Protein AF-A0A972XYY7-F1 (afdb_monomer_lite)

Secondary structure (DSSP, 8-state):
--EEEEGGGGT--TT-TTT-S--GGG---SEEEE-------

Structure (mmCIF, N/CA/C/O backbone):
data_AF-A0A972XYY7-F1
#
_entry.id   AF-A0A972XYY7-F1
#
loop_
_atom_site.group_PDB
_atom_site.id
_atom_site.type_symbol
_atom_site.label_atom_id
_atom_site.label_alt_id
_atom_site.label_comp_id
_atom_site.label_asym_id
_atom_site.label_entity_id
_atom_site.label_seq_id
_atom_site.pdbx_PDB_ins_code
_atom_site.Cartn_x
_atom_site.Cartn_y
_atom_site.Cartn_z
_atom_site.occupancy
_atom_site.B_iso_or_equiv
_atom_site.auth_seq_id
_atom_site.auth_comp_id
_atom_site.auth_asym_id
_atom_site.auth_atom_id
_atom_site.pdbx_PDB_model_num
ATOM 1 N N . SER A 1 1 ? -17.499 1.204 8.349 1.00 63.19 1 SER A N 1
ATOM 2 C CA . SER A 1 1 ? -16.833 2.331 7.678 1.00 63.19 1 SER A CA 1
ATOM 3 C C . SER A 1 1 ? -15.505 1.819 7.186 1.00 63.19 1 SER A C 1
ATOM 5 O O . SER A 1 1 ? -14.689 1.477 8.030 1.00 63.19 1 SER A O 1
ATOM 7 N N . ASN A 1 2 ? -15.327 1.687 5.875 1.00 78.69 2 ASN A N 1
ATOM 8 C CA . ASN A 1 2 ? -14.092 1.151 5.304 1.00 78.69 2 ASN A CA 1
ATOM 9 C C . ASN A 1 2 ? -13.090 2.299 5.190 1.00 78.69 2 ASN A C 1
ATOM 11 O O . ASN A 1 2 ? -13.434 3.366 4.670 1.00 78.69 2 ASN A O 1
ATOM 15 N N . LEU A 1 3 ? -11.887 2.118 5.734 1.00 92.94 3 LEU A N 1
ATOM 16 C CA . LEU A 1 3 ? -10.810 3.087 5.573 1.00 92.94 3 LEU A CA 1
ATOM 17 C C . LEU A 1 3 ? -10.035 2.728 4.309 1.00 92.94 3 LEU A C 1
ATOM 19 O O . LEU A 1 3 ? -9.268 1.772 4.321 1.00 92.94 3 LEU A O 1
ATOM 23 N N . SER A 1 4 ? -10.228 3.499 3.242 1.00 95.56 4 SER A N 1
ATOM 24 C CA . SER A 1 4 ? -9.447 3.331 2.016 1.00 95.56 4 SER A CA 1
ATOM 25 C C . SER A 1 4 ? -8.082 4.006 2.160 1.00 95.56 4 SER A C 1
ATOM 27 O O . SER A 1 4 ? -7.993 5.168 2.575 1.00 95.56 4 SER A O 1
ATOM 29 N N . ILE A 1 5 ? -7.016 3.269 1.854 1.00 96.44 5 ILE A N 1
ATOM 30 C CA . ILE A 1 5 ? -5.622 3.686 2.025 1.00 96.44 5 ILE A CA 1
ATOM 31 C C . ILE A 1 5 ? -4.894 3.552 0.690 1.00 96.44 5 ILE A C 1
ATOM 33 O O . ILE A 1 5 ? -4.946 2.502 0.062 1.00 96.44 5 ILE A O 1
ATOM 37 N N . ASP A 1 6 ? -4.149 4.594 0.321 1.00 98.00 6 ASP A N 1
ATOM 38 C CA . ASP A 1 6 ? -3.144 4.553 -0.744 1.00 98.00 6 ASP A CA 1
ATOM 39 C C . ASP A 1 6 ? -1.767 4.292 -0.113 1.00 98.00 6 ASP A C 1
ATOM 41 O O . ASP A 1 6 ? -1.215 5.156 0.582 1.00 98.00 6 ASP A O 1
ATOM 45 N N . ARG A 1 7 ? -1.211 3.093 -0.328 1.00 97.38 7 ARG A N 1
ATOM 46 C CA . ARG A 1 7 ? 0.061 2.657 0.283 1.00 97.38 7 ARG A CA 1
ATOM 47 C C . ARG A 1 7 ? 1.270 3.470 -0.183 1.00 97.38 7 ARG A C 1
ATOM 49 O O . ARG A 1 7 ? 2.260 3.576 0.545 1.00 97.38 7 ARG A O 1
ATOM 56 N N . THR A 1 8 ? 1.199 4.067 -1.370 1.00 98.12 8 THR A N 1
ATOM 57 C CA . THR A 1 8 ? 2.329 4.785 -1.974 1.00 98.12 8 THR A CA 1
ATOM 58 C C . THR A 1 8 ? 2.597 6.112 -1.273 1.00 98.12 8 THR A C 1
ATOM 60 O O . THR A 1 8 ? 3.753 6.520 -1.145 1.00 98.12 8 THR A O 1
ATOM 63 N N . LYS A 1 9 ? 1.561 6.728 -0.684 1.00 97.94 9 LYS A N 1
ATOM 64 C CA . LYS A 1 9 ? 1.674 7.942 0.147 1.00 97.94 9 LYS A CA 1
ATOM 65 C C . LYS A 1 9 ? 2.545 7.753 1.390 1.00 97.94 9 LYS A C 1
ATOM 67 O O . LYS A 1 9 ? 3.006 8.736 1.962 1.00 97.94 9 LYS A O 1
ATOM 72 N N . TYR A 1 10 ? 2.790 6.507 1.788 1.00 97.31 10 TYR A N 1
ATOM 73 C CA . TYR A 1 10 ? 3.632 6.137 2.926 1.00 97.31 10 TYR A CA 1
ATOM 74 C C . TYR A 1 10 ? 4.979 5.540 2.492 1.00 97.31 10 TYR A C 1
ATOM 76 O O . TYR A 1 10 ? 5.671 4.922 3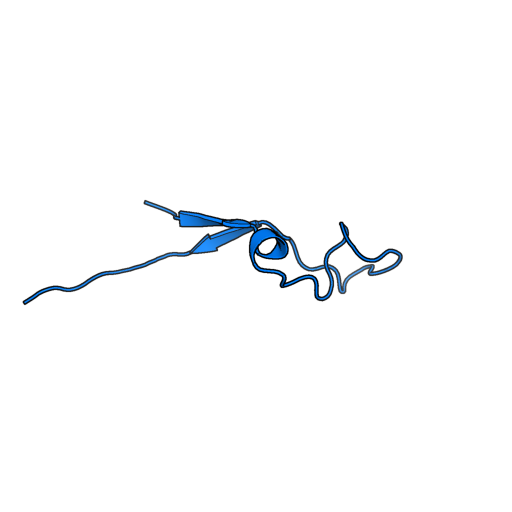.297 1.00 97.31 10 TYR A O 1
ATOM 84 N N . GLY A 1 11 ? 5.361 5.706 1.220 1.00 97.38 11 GLY A N 1
ATOM 85 C CA . GLY A 1 11 ? 6.638 5.235 0.679 1.00 97.38 11 GLY A CA 1
ATOM 86 C C . GLY A 1 11 ? 6.692 3.734 0.378 1.00 97.38 11 GLY A C 1
ATOM 87 O O . GLY A 1 11 ? 7.765 3.216 0.077 1.00 97.38 11 GLY A O 1
ATOM 88 N N . ILE A 1 12 ? 5.561 3.023 0.437 1.00 97.81 12 ILE A N 1
ATOM 89 C CA . ILE A 1 12 ? 5.496 1.589 0.131 1.00 97.81 12 ILE A CA 1
ATOM 90 C C . ILE A 1 12 ? 5.243 1.414 -1.370 1.00 97.81 12 ILE A C 1
ATOM 92 O O . ILE A 1 12 ? 4.099 1.344 -1.814 1.00 97.81 12 ILE A O 1
ATOM 96 N N . THR A 1 13 ? 6.315 1.323 -2.157 1.00 97.44 13 THR A N 1
ATOM 97 C C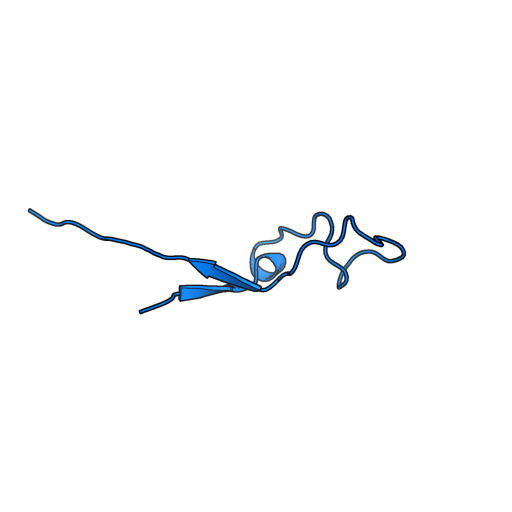A . THR A 1 13 ? 6.243 1.287 -3.632 1.00 97.44 13 THR A CA 1
ATOM 98 C C . THR A 1 13 ? 6.359 -0.113 -4.237 1.00 97.44 13 THR A C 1
ATOM 100 O O . THR A 1 13 ? 6.129 -0.275 -5.430 1.00 97.44 13 THR A O 1
ATOM 103 N N . TYR A 1 14 ? 6.687 -1.139 -3.442 1.00 97.62 14 TYR A N 1
ATOM 104 C CA . TYR A 1 14 ? 6.934 -2.507 -3.924 1.00 97.62 14 TYR A CA 1
ATOM 105 C C . TYR A 1 14 ? 5.827 -3.006 -4.867 1.00 97.62 14 TYR A C 1
ATOM 107 O O . TYR A 1 14 ? 4.649 -2.898 -4.528 1.00 97.62 14 TYR A O 1
ATOM 115 N N . SER A 1 15 ? 6.202 -3.506 -6.047 1.00 97.69 15 SER A N 1
ATOM 116 C CA . SER A 1 15 ? 5.283 -3.982 -7.095 1.00 97.69 15 SER A CA 1
ATOM 117 C C . SER A 1 15 ? 4.129 -3.028 -7.450 1.00 97.69 15 SER A C 1
ATOM 119 O O . SER A 1 15 ? 3.052 -3.476 -7.833 1.00 97.69 15 SER A O 1
ATOM 121 N N . SER A 1 16 ? 4.311 -1.716 -7.292 1.00 98.00 16 SER A N 1
ATOM 122 C CA . SER A 1 16 ? 3.333 -0.719 -7.734 1.00 98.00 16 SER A CA 1
ATOM 123 C C . SER A 1 16 ? 3.530 -0.387 -9.211 1.00 98.00 16 SER A C 1
ATOM 125 O O . SER A 1 16 ? 4.626 0.016 -9.610 1.00 98.00 16 SER A O 1
ATOM 127 N N . GLY A 1 17 ? 2.456 -0.473 -9.999 1.00 97.81 17 GLY A N 1
ATOM 128 C CA . GLY A 1 17 ? 2.460 -0.065 -11.408 1.00 97.81 17 GLY A CA 1
ATOM 129 C C . GLY A 1 17 ? 2.685 1.437 -11.624 1.00 97.81 17 GLY A C 1
ATOM 130 O O . GLY A 1 17 ? 3.043 1.849 -12.720 1.00 97.81 17 GLY A O 1
ATOM 131 N N . ASN A 1 18 ? 2.535 2.263 -10.581 1.00 96.38 18 ASN A N 1
ATOM 132 C CA . ASN A 1 18 ? 2.844 3.695 -10.642 1.00 96.38 18 ASN A CA 1
ATOM 133 C C . ASN A 1 18 ? 4.351 3.996 -10.543 1.00 96.38 18 ASN A C 1
ATOM 135 O O . ASN A 1 18 ? 4.772 5.108 -10.859 1.00 96.38 18 ASN A O 1
ATOM 139 N N . PHE A 1 19 ? 5.158 3.034 -10.081 1.00 97.44 19 PHE A N 1
ATOM 140 C CA . PHE A 1 19 ? 6.597 3.208 -9.842 1.00 97.44 19 PHE A CA 1
ATOM 141 C C . PHE A 1 19 ? 7.475 2.283 -10.690 1.00 97.44 19 PHE A C 1
ATOM 143 O O . PHE A 1 19 ? 8.642 2.602 -10.911 1.00 97.44 19 PHE A O 1
ATOM 150 N N . PHE A 1 20 ? 6.945 1.145 -11.139 1.00 96.94 20 PHE A N 1
ATOM 151 C CA . PHE A 1 20 ? 7.690 0.131 -11.878 1.00 96.94 20 PHE A CA 1
ATOM 152 C C . PHE A 1 20 ? 6.873 -0.362 -13.077 1.00 96.94 20 PHE A C 1
ATOM 154 O O . PHE A 1 20 ? 5.670 -0.589 -12.964 1.00 96.94 20 PHE A O 1
ATOM 161 N N . GLU A 1 21 ? 7.542 -0.551 -14.211 1.00 96.25 21 GLU A N 1
ATOM 162 C CA . GLU A 1 21 ? 6.960 -1.105 -15.439 1.00 96.25 21 GLU A CA 1
ATOM 163 C C . GLU A 1 21 ? 7.157 -2.637 -15.505 1.00 96.25 21 GLU A C 1
ATOM 165 O O . GLU A 1 21 ? 7.869 -3.214 -14.682 1.00 96.25 21 GLU A O 1
ATOM 170 N N . ASP A 1 22 ? 6.504 -3.301 -16.469 1.00 96.19 22 ASP A N 1
ATOM 171 C CA . ASP A 1 22 ? 6.647 -4.739 -16.777 1.00 96.19 22 ASP A CA 1
ATOM 172 C C . ASP A 1 22 ? 6.401 -5.720 -15.609 1.00 96.19 22 ASP A C 1
ATOM 174 O O . ASP A 1 22 ? 6.935 -6.829 -15.573 1.00 96.19 22 ASP A O 1
ATOM 178 N N . LEU A 1 23 ? 5.543 -5.349 -14.654 1.00 95.88 23 LEU A N 1
ATOM 179 C CA . LEU A 1 23 ? 5.229 -6.190 -13.490 1.00 95.88 23 LEU A CA 1
ATOM 180 C C . LEU A 1 23 ? 4.355 -7.412 -13.820 1.00 95.88 23 LEU A C 1
ATOM 182 O O . LEU A 1 23 ? 4.395 -8.403 -13.089 1.00 95.88 23 LEU A O 1
ATOM 186 N N . GLY A 1 24 ? 3.562 -7.354 -14.894 1.00 95.12 24 GLY A N 1
ATOM 187 C CA . GLY A 1 24 ? 2.613 -8.412 -15.252 1.00 95.12 24 GLY A CA 1
ATOM 188 C C . GLY A 1 24 ? 1.735 -8.822 -14.063 1.00 95.12 24 GLY A C 1
ATOM 189 O O . GLY A 1 24 ? 1.206 -7.973 -13.346 1.00 95.12 24 GLY A O 1
ATOM 190 N N . ASP A 1 25 ? 1.647 -10.127 -13.813 1.00 96.81 25 ASP A N 1
ATOM 191 C CA . ASP A 1 25 ? 0.839 -10.704 -12.729 1.00 96.81 25 ASP A CA 1
ATOM 192 C C . ASP A 1 25 ? 1.395 -10.429 -11.317 1.00 96.81 25 ASP A C 1
ATOM 194 O O . ASP A 1 25 ? 0.738 -10.735 -10.323 1.00 96.81 25 ASP A O 1
ATOM 198 N N . TYR A 1 26 ? 2.599 -9.858 -11.199 1.00 96.62 26 TYR A N 1
ATOM 199 C CA . TYR A 1 26 ? 3.190 -9.494 -9.908 1.00 96.62 26 TYR A CA 1
ATOM 200 C C . TYR A 1 26 ? 2.758 -8.114 -9.404 1.00 96.62 26 TYR A C 1
ATOM 202 O O . TYR A 1 26 ? 3.169 -7.726 -8.309 1.00 96.62 26 TYR A O 1
ATOM 210 N N . MET A 1 27 ? 1.973 -7.362 -10.183 1.00 97.88 27 MET A N 1
ATOM 211 C CA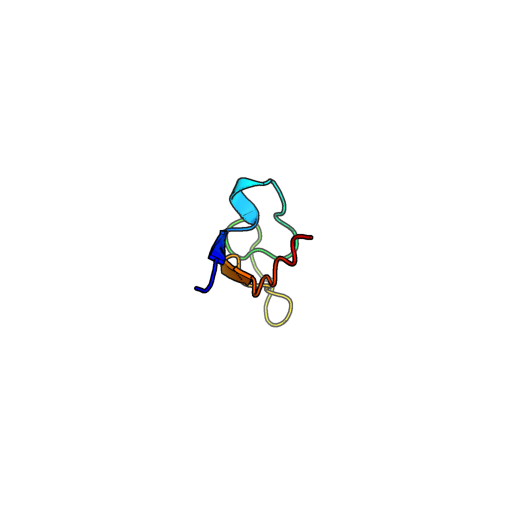 . MET A 1 27 ? 1.496 -6.038 -9.792 1.00 97.88 27 MET A CA 1
ATOM 212 C C . MET A 1 27 ? 0.579 -6.114 -8.566 1.00 97.88 27 MET A C 1
ATOM 214 O O . MET A 1 27 ? -0.293 -6.974 -8.464 1.00 97.88 27 MET A O 1
ATOM 218 N N . ILE A 1 28 ? 0.772 -5.176 -7.640 1.00 97.81 28 ILE A N 1
ATOM 219 C CA . ILE A 1 28 ? -0.039 -5.018 -6.434 1.00 97.81 28 ILE A CA 1
ATOM 220 C C . ILE A 1 28 ? -0.709 -3.648 -6.492 1.00 97.81 28 ILE A C 1
ATOM 222 O O . ILE A 1 28 ? -0.018 -2.632 -6.607 1.00 97.81 28 ILE A O 1
ATOM 226 N N . ASP A 1 29 ? -2.033 -3.621 -6.353 1.00 97.62 29 ASP A N 1
ATOM 227 C CA . ASP A 1 29 ? -2.806 -2.380 -6.323 1.00 97.62 29 ASP A CA 1
ATOM 228 C C . ASP A 1 29 ? -2.344 -1.439 -5.199 1.00 97.62 29 ASP A C 1
ATOM 230 O O . ASP A 1 29 ? -1.944 -1.850 -4.104 1.00 97.62 29 ASP A O 1
ATOM 234 N N . ASP A 1 30 ? -2.386 -0.139 -5.477 1.00 98.31 30 ASP A N 1
ATOM 235 C CA . ASP A 1 30 ? -1.958 0.879 -4.515 1.00 98.31 30 ASP A CA 1
ATOM 236 C C . ASP A 1 30 ? -3.026 1.191 -3.467 1.00 98.31 30 ASP A C 1
ATOM 238 O O . ASP A 1 30 ? -2.695 1.549 -2.334 1.00 98.31 30 ASP A O 1
ATOM 242 N N . ASN A 1 31 ? -4.296 1.033 -3.844 1.00 97.81 31 ASN A N 1
ATOM 243 C CA . ASN A 1 31 ? -5.440 1.312 -2.990 1.00 97.81 31 ASN A CA 1
ATOM 244 C C . ASN A 1 31 ? -6.007 0.017 -2.417 1.00 97.81 31 ASN A C 1
ATOM 246 O O . ASN A 1 31 ? -6.293 -0.921 -3.159 1.00 97.81 31 ASN A O 1
ATOM 250 N N . PHE A 1 32 ? -6.229 -0.007 -1.108 1.00 96.12 32 PHE A N 1
ATOM 251 C CA . PHE A 1 32 ? -6.915 -1.104 -0.437 1.00 96.12 32 PHE A CA 1
ATOM 252 C C . PHE A 1 32 ? -7.775 -0.583 0.712 1.00 96.12 32 PHE A C 1
ATOM 254 O O . PHE A 1 32 ? -7.531 0.498 1.254 1.00 96.12 32 PHE A O 1
ATOM 261 N N . ASP A 1 33 ? -8.775 -1.373 1.089 1.00 96.38 33 ASP A N 1
ATOM 262 C CA . ASP A 1 33 ? -9.650 -1.074 2.215 1.00 96.38 33 ASP A CA 1
ATOM 263 C C . ASP A 1 33 ? -9.157 -1.793 3.471 1.00 96.38 33 ASP A C 1
ATOM 265 O O . ASP A 1 33 ? -8.850 -2.986 3.454 1.00 96.38 33 ASP A O 1
ATOM 269 N N . LEU A 1 34 ? -9.083 -1.054 4.576 1.00 93.94 34 LEU A N 1
ATOM 270 C CA . LEU A 1 34 ? -8.730 -1.580 5.883 1.00 93.94 34 LEU A CA 1
ATOM 271 C C . LEU A 1 34 ? -9.972 -1.653 6.773 1.00 93.94 34 LEU A C 1
ATOM 273 O O . LEU A 1 34 ? -10.542 -0.630 7.168 1.00 93.94 34 LEU A O 1
ATOM 277 N N . ASP A 1 35 ? -10.344 -2.878 7.132 1.00 94.25 35 ASP A N 1
ATOM 278 C CA . ASP A 1 35 ? -11.399 -3.157 8.100 1.00 94.25 35 ASP A CA 1
ATOM 279 C C . ASP A 1 35 ? -10.828 -3.139 9.521 1.00 94.25 35 ASP A C 1
ATOM 281 O O . ASP A 1 35 ? -10.026 -3.991 9.907 1.00 94.25 35 ASP A O 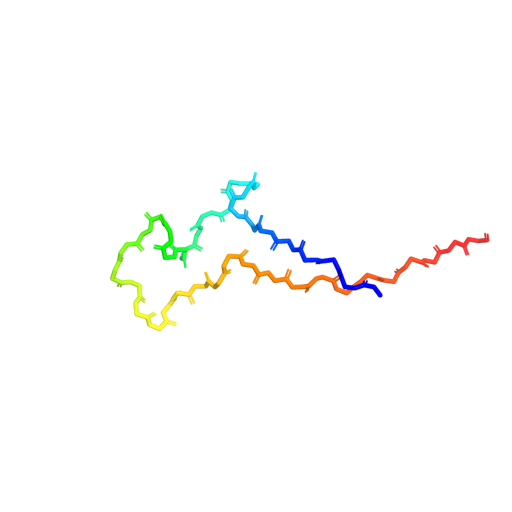1
ATOM 285 N N . ILE A 1 36 ? -11.243 -2.154 10.321 1.00 91.38 36 ILE A N 1
ATOM 286 C CA . ILE A 1 36 ? -10.747 -1.957 11.688 1.00 91.38 36 ILE A CA 1
ATOM 287 C C . ILE A 1 36 ? -11.898 -2.089 12.681 1.00 91.38 36 ILE A C 1
ATOM 289 O O . ILE A 1 36 ? -12.922 -1.418 12.560 1.00 91.38 36 ILE A O 1
ATOM 293 N N . THR A 1 37 ? -11.698 -2.902 13.719 1.00 93.75 37 THR A N 1
ATOM 294 C CA . THR A 1 37 ? -12.584 -2.966 14.888 1.00 93.75 37 THR A CA 1
ATOM 295 C C . THR A 1 37 ? -11.849 -2.421 16.108 1.00 93.75 37 THR A C 1
ATOM 297 O O . THR A 1 37 ? -10.846 -2.99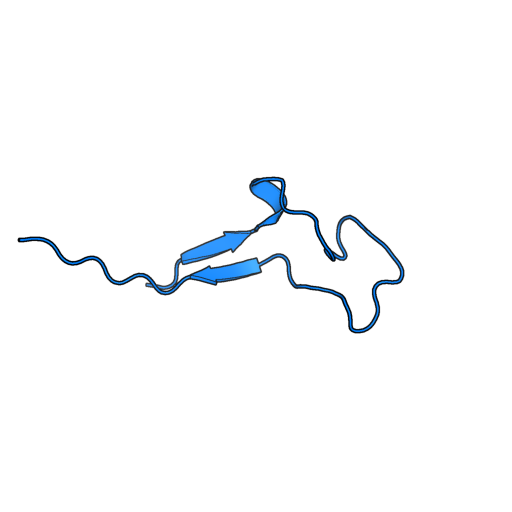0 16.532 1.00 93.75 37 THR A O 1
ATOM 300 N N . LEU A 1 38 ? -12.344 -1.318 16.678 1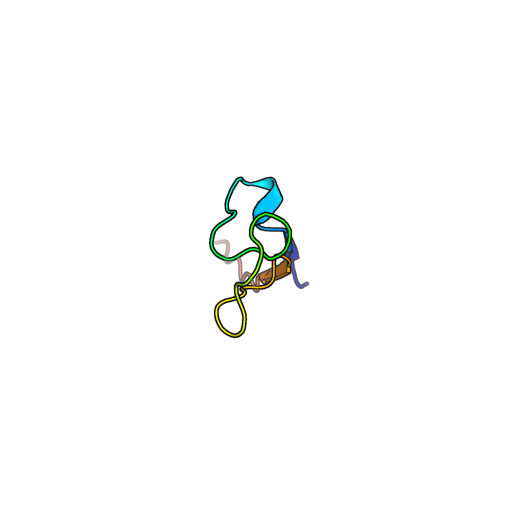.00 93.00 38 LEU A N 1
ATOM 301 C CA . LEU A 1 38 ? -11.810 -0.740 17.913 1.00 93.00 38 LEU A CA 1
ATOM 302 C C . LEU A 1 38 ? -12.697 -1.143 19.092 1.00 93.00 38 LEU A C 1
ATOM 304 O O . LEU A 1 38 ? -13.909 -0.942 19.055 1.00 93.00 38 LEU A O 1
ATOM 308 N N . ILE A 1 39 ? -12.084 -1.667 20.153 1.00 94.12 39 ILE A N 1
ATOM 309 C CA . ILE A 1 39 ? -12.763 -2.001 21.409 1.00 94.12 39 ILE A CA 1
ATOM 310 C C . ILE A 1 39 ? -12.179 -1.113 22.510 1.00 94.12 39 ILE A C 1
ATOM 312 O O . ILE A 1 39 ? -10.964 -1.062 22.691 1.00 94.12 39 ILE A O 1
ATOM 316 N N . THR A 1 40 ? -13.050 -0.416 23.237 1.00 93.38 40 THR A N 1
ATOM 317 C CA . THR A 1 40 ? -12.711 0.366 24.437 1.00 93.38 40 THR A CA 1
ATOM 318 C C . THR A 1 40 ? -13.318 -0.292 25.676 1.00 93.38 40 THR A C 1
ATOM 320 O O . THR A 1 40 ? -14.291 -1.037 25.564 1.00 93.38 40 THR A O 1
ATOM 323 N N . LYS A 1 41 ? -12.720 -0.033 26.842 1.00 83.75 41 LYS A N 1
ATOM 324 C CA . LYS A 1 41 ? -13.262 -0.424 28.149 1.00 83.75 41 LYS A CA 1
ATOM 325 C C . LYS A 1 41 ? -14.455 0.446 28.538 1.00 83.75 41 LYS A C 1
ATOM 327 O O . LYS A 1 41 ? -14.446 1.633 28.140 1.00 83.75 41 LYS A O 1
#

Sequence (41 aa):
SNLSIDRTKYGITYSSGNFFEDLGDYMIDDNFDLDITLITK

Radius of gyration: 13.78 Å; chains: 1; bounding box: 24×19×45 Å

Foldseek 3Di:
DWDKAQQVVVVPCPQDVVVDPPCPPVHDDRIDTDDDDDDDD

pLDDT: mean 94.79, std 6.22, range [63.19, 98.31]